Protein AF-A0A530QL10-F1 (afdb_monomer_lite)

pLDDT: mean 88.04, std 6.87, range [60.62, 96.88]

Radius of gyration: 17.85 Å; chains: 1; bounding box: 30×38×48 Å

Sequence (88 aa):
MRLYLLAEATGQLRSDSSRVYITDGGHIDNIGLYQLLKRRCKLIIVVDAEADAGMNFGAFTDVQRFARIDLGVRISLDWRPVRDAALA

Structure (mmCIF, N/CA/C/O backbone):
data_AF-A0A530QL10-F1
#
_entry.id   AF-A0A530QL10-F1
#
loop_
_atom_site.group_PDB
_atom_site.id
_atom_site.type_symbol
_atom_site.label_atom_id
_atom_site.label_alt_id
_atom_site.label_comp_id
_atom_site.label_asym_id
_atom_site.label_entity_id
_atom_site.label_seq_id
_atom_site.pdbx_PDB_ins_code
_atom_site.Cartn_x
_atom_site.Cartn_y
_atom_site.Cartn_z
_atom_site.occupancy
_atom_site.B_iso_or_equiv
_atom_site.auth_seq_id
_atom_site.auth_comp_id
_atom_site.auth_asym_id
_atom_site.auth_atom_id
_atom_site.pdbx_PDB_model_num
ATOM 1 N N . MET A 1 1 ? -3.826 26.192 22.000 1.00 60.62 1 MET A N 1
ATOM 2 C CA . MET A 1 1 ? -2.965 25.754 20.876 1.00 60.62 1 MET A CA 1
ATOM 3 C C . MET A 1 1 ? -1.675 25.098 21.371 1.00 60.62 1 MET A C 1
ATOM 5 O O . MET A 1 1 ? -1.476 23.936 21.068 1.00 60.62 1 MET A O 1
ATOM 9 N N . ARG A 1 2 ? -0.861 25.758 22.214 1.00 72.06 2 ARG A N 1
ATOM 10 C CA . ARG A 1 2 ? 0.389 25.190 22.781 1.00 72.06 2 ARG A CA 1
ATOM 11 C C . ARG A 1 2 ? 0.238 23.847 23.518 1.00 72.06 2 ARG A C 1
ATOM 13 O O . ARG A 1 2 ? 1.033 22.951 23.290 1.00 72.06 2 ARG A O 1
ATOM 20 N N . LEU A 1 3 ? -0.797 23.688 24.347 1.00 77.50 3 LEU A N 1
ATOM 21 C CA . LEU A 1 3 ? -1.054 22.427 25.070 1.00 77.50 3 LEU A CA 1
ATOM 22 C C . LEU A 1 3 ? -1.426 21.258 24.141 1.00 77.50 3 LEU A C 1
ATOM 24 O O . LEU A 1 3 ? -1.126 20.115 24.452 1.00 77.50 3 LEU A O 1
ATOM 28 N N . TYR A 1 4 ? -2.044 21.548 22.992 1.00 79.75 4 TYR A N 1
ATOM 29 C CA . TYR A 1 4 ? -2.422 20.532 22.007 1.00 79.75 4 TYR A CA 1
ATOM 30 C C . TYR A 1 4 ? -1.189 19.957 21.296 1.00 79.75 4 TYR A C 1
ATOM 32 O O . TYR A 1 4 ? -1.070 18.747 21.181 1.00 79.75 4 TYR A O 1
ATOM 40 N N . LEU A 1 5 ? -0.234 20.813 20.914 1.00 82.38 5 LEU A N 1
ATOM 41 C CA . LEU A 1 5 ? 1.028 20.386 20.292 1.00 82.38 5 LEU A CA 1
ATOM 42 C C . LEU A 1 5 ? 1.909 19.566 21.249 1.00 82.38 5 LEU A C 1
ATOM 44 O O . LEU A 1 5 ? 2.602 18.651 20.824 1.00 82.38 5 LEU A O 1
ATOM 48 N N . LEU A 1 6 ? 1.871 19.865 22.553 1.00 83.00 6 LEU A N 1
ATOM 49 C CA . LEU A 1 6 ? 2.549 19.044 23.562 1.00 83.00 6 LEU A CA 1
ATOM 50 C C . LEU A 1 6 ? 1.887 17.666 23.709 1.00 83.00 6 LEU A C 1
ATOM 52 O O . LEU A 1 6 ? 2.589 16.664 23.822 1.00 83.00 6 LEU A O 1
ATOM 56 N N . ALA A 1 7 ? 0.552 17.604 23.678 1.00 83.06 7 ALA A N 1
ATOM 57 C CA . ALA A 1 7 ? -0.182 16.338 23.679 1.00 83.06 7 ALA A CA 1
ATOM 58 C C . ALA A 1 7 ? 0.081 15.511 22.404 1.00 83.06 7 ALA A C 1
ATOM 60 O O . ALA A 1 7 ? 0.235 14.297 22.488 1.00 83.06 7 ALA A O 1
ATOM 61 N N . GLU A 1 8 ? 0.199 16.163 21.244 1.00 83.31 8 GLU A N 1
ATOM 62 C CA . GLU A 1 8 ? 0.622 15.545 19.981 1.00 83.31 8 GLU A CA 1
ATOM 63 C C . GLU A 1 8 ? 2.037 14.960 20.085 1.00 83.31 8 GLU A C 1
ATOM 65 O O . GLU A 1 8 ? 2.224 13.769 19.851 1.00 83.31 8 GLU A O 1
ATOM 70 N N . ALA A 1 9 ? 3.014 15.751 20.539 1.00 85.94 9 ALA A N 1
ATOM 71 C CA . ALA A 1 9 ? 4.402 15.305 20.687 1.00 85.94 9 ALA A CA 1
ATOM 72 C C . ALA A 1 9 ? 4.575 14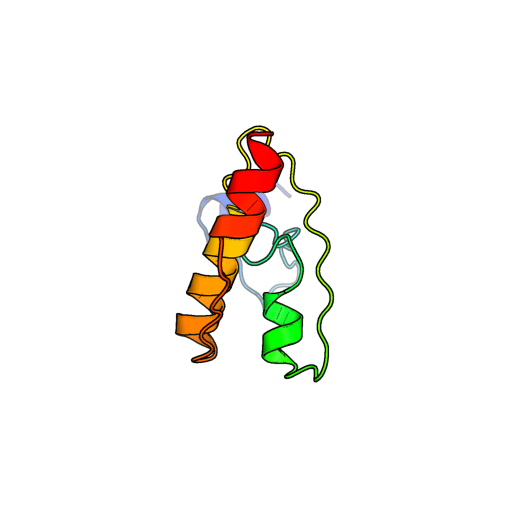.147 21.690 1.00 85.94 9 ALA A C 1
ATOM 74 O O . ALA A 1 9 ? 5.532 13.383 21.599 1.00 85.94 9 ALA A O 1
ATOM 75 N N . THR A 1 10 ? 3.657 14.015 22.652 1.00 89.88 10 THR A N 1
ATOM 76 C CA . THR A 1 10 ? 3.658 12.953 23.674 1.00 89.88 10 THR A CA 1
ATOM 77 C C . THR A 1 10 ? 2.731 11.781 23.339 1.00 89.88 10 THR A C 1
ATOM 79 O O . THR A 1 10 ? 2.593 10.866 24.149 1.00 89.88 10 THR A O 1
ATOM 82 N N . GLY A 1 11 ? 2.097 11.783 22.159 1.00 81.81 11 GLY A N 1
ATOM 83 C CA . GLY A 1 11 ? 1.222 10.701 21.699 1.00 81.81 11 GLY A CA 1
ATOM 84 C C . GLY A 1 11 ? -0.095 10.570 22.472 1.00 81.81 11 GLY A C 1
ATOM 85 O O . GLY A 1 11 ? -0.741 9.529 22.407 1.00 81.81 11 GLY A O 1
ATOM 86 N N . GLN A 1 12 ? -0.521 11.604 23.203 1.00 84.06 12 GLN A N 1
ATOM 87 C CA . GLN A 1 12 ? -1.733 11.585 24.036 1.00 84.06 12 GLN A CA 1
ATOM 88 C C . GLN A 1 12 ? -2.998 12.054 23.299 1.00 84.06 12 GLN A C 1
ATOM 90 O O . GLN A 1 12 ? -3.956 12.532 23.912 1.00 84.06 12 GLN A O 1
ATOM 95 N N . LEU A 1 13 ? -3.015 11.935 21.971 1.00 84.81 13 LEU A N 1
ATOM 96 C CA . LEU A 1 13 ? -4.177 12.283 21.161 1.00 84.81 13 LEU A CA 1
ATOM 97 C C . LEU A 1 13 ? -5.278 11.230 21.320 1.00 84.81 13 LEU A C 1
ATOM 99 O O . LEU A 1 13 ? -5.023 10.027 21.308 1.00 84.81 13 LEU A O 1
ATOM 103 N N . ARG A 1 14 ? -6.522 11.698 21.458 1.00 80.44 14 ARG A N 1
ATOM 104 C CA . ARG A 1 14 ? -7.706 10.853 21.641 1.00 80.44 14 ARG A CA 1
ATOM 105 C C . ARG A 1 14 ? -8.755 11.138 20.575 1.00 80.44 14 ARG A C 1
ATOM 107 O O . ARG A 1 14 ? -9.009 12.298 20.244 1.00 80.44 14 ARG A O 1
ATOM 114 N N . SER A 1 15 ? -9.403 10.080 20.098 1.00 81.81 15 SER A N 1
ATOM 115 C CA . SER A 1 15 ? -10.471 10.139 19.093 1.00 81.81 15 SER A CA 1
ATOM 116 C C . SER A 1 15 ? -11.797 10.700 19.620 1.00 81.81 15 SER A C 1
ATOM 118 O O . SER A 1 15 ? -12.625 11.123 18.822 1.00 81.81 15 SER A O 1
ATOM 120 N N . ASP A 1 16 ? -11.996 10.743 20.940 1.00 83.81 16 ASP A N 1
ATOM 121 C CA . ASP A 1 16 ? -13.206 11.246 21.607 1.00 83.81 16 ASP A CA 1
ATOM 122 C C . ASP A 1 16 ? -13.064 12.678 22.153 1.00 83.81 16 ASP A C 1
ATOM 124 O O . ASP A 1 16 ? -13.903 13.156 22.916 1.00 83.81 16 ASP A O 1
ATOM 128 N N . SER A 1 17 ? -11.992 13.379 21.778 1.00 84.69 17 SER A N 1
ATOM 129 C CA . SER A 1 17 ? -11.760 14.756 22.208 1.00 84.69 17 SER A CA 1
ATOM 130 C C . SER A 1 17 ? -12.472 15.774 21.307 1.00 84.69 17 SER A C 1
ATOM 132 O O . SER A 1 17 ? -12.869 15.480 20.182 1.00 84.69 17 SER A O 1
ATOM 134 N N . SER A 1 18 ? -12.591 17.023 21.770 1.00 85.50 18 SER A N 1
ATOM 135 C CA . SER A 1 18 ? -13.188 18.114 20.981 1.00 85.50 18 SER A CA 1
ATOM 136 C C . SER A 1 18 ? -12.367 18.518 19.746 1.00 85.50 18 SER A C 1
ATOM 138 O O . SER A 1 18 ? -12.807 19.373 18.977 1.00 85.50 18 SER A O 1
ATOM 140 N N . ARG A 1 19 ? -11.166 17.949 19.561 1.00 82.50 19 ARG A N 1
ATOM 141 C CA . ARG A 1 19 ? -10.264 18.211 18.432 1.00 82.50 19 ARG A CA 1
ATOM 142 C C . ARG A 1 19 ? -9.585 16.921 17.991 1.00 82.50 19 ARG A C 1
ATOM 144 O O . ARG A 1 19 ? -8.770 16.376 18.724 1.00 82.50 19 ARG A O 1
ATOM 151 N N . VAL A 1 20 ? -9.864 16.477 16.773 1.00 85.00 20 VAL A N 1
ATOM 152 C CA . VAL A 1 20 ? -9.255 15.268 16.210 1.00 85.00 20 VAL A CA 1
ATOM 153 C C . VAL A 1 20 ? -8.133 15.656 15.251 1.00 85.00 20 VAL A C 1
ATOM 155 O O . VAL A 1 20 ? -8.301 16.552 14.424 1.00 85.00 20 VAL A O 1
ATOM 158 N N . TYR A 1 21 ? -6.992 14.979 15.373 1.00 83.06 21 TYR A N 1
ATOM 159 C CA . TYR A 1 21 ? -5.885 15.094 14.430 1.00 83.06 21 TYR A CA 1
ATOM 160 C C . TYR A 1 21 ? -6.151 14.189 13.227 1.00 83.06 21 TYR A C 1
ATOM 162 O O . TYR A 1 21 ? -6.324 12.981 13.389 1.00 83.06 21 TYR A O 1
ATOM 170 N N . ILE A 1 22 ? -6.208 14.778 12.036 1.00 83.50 22 ILE A N 1
ATOM 171 C CA . ILE A 1 22 ? -6.448 14.063 10.783 1.00 83.50 22 ILE A CA 1
ATOM 172 C C . ILE A 1 22 ? -5.180 14.182 9.945 1.00 83.50 22 ILE A C 1
ATOM 174 O O . ILE A 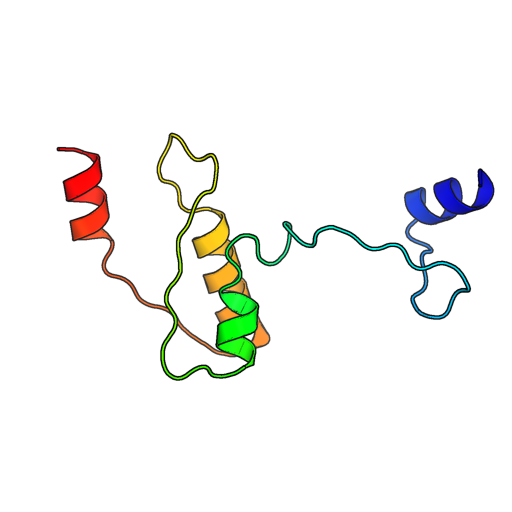1 22 ? -4.763 15.292 9.616 1.00 83.50 22 ILE A O 1
ATOM 178 N N . THR A 1 23 ? -4.575 13.041 9.619 1.00 84.12 23 THR A N 1
ATOM 179 C CA . THR A 1 23 ? -3.483 12.957 8.645 1.00 84.12 23 THR A CA 1
ATOM 180 C C . THR A 1 23 ? -4.041 12.681 7.255 1.00 84.12 23 THR A C 1
ATOM 182 O O . THR A 1 23 ? -5.164 12.201 7.104 1.00 84.12 23 THR A O 1
ATOM 185 N N . ASP A 1 24 ? -3.237 12.966 6.235 1.00 81.44 24 ASP A N 1
ATOM 186 C CA . ASP A 1 24 ? -3.509 12.574 4.848 1.00 81.44 24 ASP A CA 1
ATOM 187 C C . ASP A 1 24 ? -3.610 11.048 4.660 1.00 81.44 24 ASP A C 1
ATOM 189 O O . ASP A 1 24 ? -4.229 10.580 3.709 1.00 81.44 24 ASP A O 1
ATOM 193 N N . GLY A 1 25 ? -3.050 10.267 5.589 1.00 77.81 25 GLY A N 1
ATOM 194 C CA . GLY A 1 25 ? -3.126 8.809 5.597 1.00 77.81 25 GLY A CA 1
ATOM 195 C C . GLY A 1 25 ? -2.153 8.125 4.634 1.00 77.81 25 GLY A C 1
ATOM 196 O O . GLY A 1 25 ? -2.200 6.899 4.520 1.00 77.81 25 GLY A O 1
ATOM 197 N N . GLY A 1 26 ? -1.238 8.875 4.005 1.00 77.50 26 GLY A N 1
ATOM 198 C CA . GLY A 1 26 ? -0.294 8.348 3.007 1.00 77.50 26 GLY A CA 1
ATOM 199 C C . GLY A 1 26 ? 0.627 7.242 3.539 1.00 77.50 26 GLY A C 1
ATOM 200 O O . GLY A 1 26 ? 1.103 6.409 2.781 1.00 77.50 26 GLY A O 1
ATOM 201 N N . HIS A 1 27 ? 0.803 7.163 4.862 1.00 74.00 27 HIS A N 1
ATOM 202 C CA . HIS A 1 27 ? 1.568 6.111 5.541 1.00 74.00 27 HIS A CA 1
ATOM 203 C C . HIS A 1 27 ? 0.882 4.730 5.559 1.00 74.00 27 HIS A C 1
ATOM 205 O O . HIS A 1 27 ? 1.504 3.753 5.972 1.00 74.00 27 HIS A O 1
ATOM 211 N N . ILE A 1 28 ? -0.403 4.643 5.198 1.00 76.12 28 ILE A N 1
ATOM 212 C CA . ILE A 1 28 ? -1.157 3.380 5.164 1.00 76.12 28 ILE A CA 1
ATOM 213 C C . ILE A 1 28 ? -1.438 2.955 3.721 1.00 76.12 28 ILE A C 1
ATOM 215 O O . ILE A 1 28 ? -1.224 1.796 3.374 1.00 76.12 28 ILE A O 1
ATOM 219 N N . ASP A 1 29 ? -1.959 3.862 2.894 1.00 82.81 29 ASP A N 1
ATOM 220 C CA . ASP A 1 29 ? -2.360 3.559 1.518 1.00 82.81 29 ASP A CA 1
ATOM 221 C C . ASP A 1 29 ? -2.298 4.829 0.664 1.00 82.81 29 ASP A C 1
ATOM 223 O O . ASP A 1 29 ? -3.204 5.660 0.725 1.00 82.81 29 ASP A O 1
ATOM 227 N N . ASN A 1 30 ? -1.232 4.976 -0.123 1.00 88.31 30 ASN A N 1
ATOM 228 C CA . ASN A 1 30 ? -1.050 6.137 -0.999 1.00 88.31 30 ASN A CA 1
ATOM 229 C C . ASN A 1 30 ? -1.641 5.938 -2.411 1.00 88.31 30 ASN A C 1
ATOM 231 O O . ASN A 1 30 ? -1.831 6.900 -3.148 1.00 88.31 30 ASN A O 1
ATOM 235 N N . ILE A 1 31 ? -1.987 4.698 -2.780 1.00 92.81 31 ILE A N 1
ATOM 236 C CA . ILE A 1 31 ? -2.527 4.340 -4.109 1.00 92.81 31 ILE A CA 1
ATOM 237 C C . ILE A 1 31 ? -4.033 4.016 -4.082 1.00 92.81 31 ILE A C 1
ATOM 239 O O . ILE A 1 31 ? -4.640 3.737 -5.116 1.00 92.81 31 ILE A O 1
ATOM 243 N N . GLY A 1 32 ? -4.655 4.025 -2.899 1.00 91.25 32 GLY A N 1
ATOM 244 C CA . GLY A 1 32 ? -6.088 3.786 -2.691 1.00 91.25 32 GLY A CA 1
ATOM 245 C C . GLY A 1 32 ? -6.531 2.325 -2.853 1.00 91.25 32 GLY A C 1
ATOM 246 O O . GLY A 1 32 ? -7.730 2.027 -2.814 1.00 91.25 32 GLY A O 1
ATOM 247 N N . LEU A 1 33 ? -5.594 1.396 -3.049 1.00 94.94 33 LEU A N 1
ATOM 248 C CA . LEU A 1 33 ? -5.886 -0.008 -3.336 1.00 94.94 33 LEU A CA 1
ATOM 249 C C . LEU A 1 33 ? -6.428 -0.741 -2.100 1.00 94.94 33 LEU A C 1
ATOM 251 O O . LEU A 1 33 ? -7.361 -1.541 -2.220 1.00 94.94 33 LEU A O 1
ATOM 255 N N . TYR A 1 34 ? -5.903 -0.458 -0.907 1.00 94.62 34 TYR A N 1
ATOM 256 C CA . TYR A 1 34 ? -6.299 -1.159 0.317 1.00 94.62 34 TYR A CA 1
ATOM 257 C C . TYR A 1 34 ? -7.791 -0.959 0.617 1.00 94.62 34 TYR A C 1
ATOM 259 O O . TYR A 1 34 ? -8.508 -1.916 0.929 1.00 94.62 34 TYR A O 1
ATOM 267 N N . GLN A 1 35 ? -8.299 0.267 0.461 1.00 93.56 35 GLN A N 1
ATOM 268 C CA . GLN A 1 35 ? -9.715 0.561 0.715 1.00 93.56 35 GLN A CA 1
ATOM 269 C C . GLN A 1 35 ? -10.648 -0.132 -0.288 1.00 93.56 35 GLN A C 1
ATOM 271 O O . GLN A 1 35 ? -11.731 -0.590 0.088 1.00 93.56 35 GLN A O 1
ATOM 276 N N . LEU A 1 36 ? -10.234 -0.258 -1.552 1.00 95.88 36 LEU A N 1
ATOM 277 C CA . LEU A 1 36 ? -11.004 -0.960 -2.585 1.00 95.88 36 LEU A CA 1
ATOM 278 C C . LEU A 1 36 ? -11.042 -2.474 -2.333 1.00 95.88 36 LEU A C 1
ATOM 280 O O . LEU A 1 36 ? -12.101 -3.098 -2.462 1.00 95.88 36 LEU A O 1
ATOM 284 N N . LEU A 1 37 ? -9.926 -3.054 -1.879 1.00 95.62 37 LEU A N 1
ATOM 285 C CA . LEU A 1 37 ? -9.865 -4.451 -1.438 1.00 95.62 37 LEU A CA 1
ATOM 286 C C . LEU A 1 37 ? -10.773 -4.700 -0.231 1.00 95.62 37 LEU A C 1
ATOM 288 O O . LEU A 1 37 ? -11.563 -5.646 -0.237 1.00 95.62 37 LEU A O 1
ATOM 292 N N . LYS A 1 38 ? -10.734 -3.818 0.774 1.00 95.12 38 LYS A N 1
ATOM 293 C CA . LYS A 1 38 ? -11.598 -3.896 1.963 1.00 95.12 38 LYS A CA 1
ATOM 294 C C . LYS A 1 38 ? -13.086 -3.868 1.600 1.00 95.12 38 LYS A C 1
ATOM 296 O O . LYS A 1 38 ? -13.885 -4.569 2.218 1.00 95.12 38 LYS A O 1
ATOM 301 N N . ARG A 1 39 ? -13.460 -3.099 0.571 1.00 96.31 39 ARG A N 1
ATOM 302 C CA . ARG A 1 39 ? -14.831 -3.027 0.030 1.00 96.31 39 ARG A CA 1
ATOM 303 C C . ARG A 1 39 ? -15.202 -4.197 -0.885 1.00 96.31 39 ARG A C 1
ATOM 305 O O . ARG A 1 39 ? -16.361 -4.288 -1.282 1.00 96.31 39 ARG A O 1
ATOM 312 N N . ARG A 1 40 ? -14.259 -5.094 -1.198 1.00 95.81 40 ARG A N 1
ATOM 313 C CA . ARG A 1 40 ? -14.441 -6.250 -2.093 1.00 95.81 40 ARG A CA 1
ATOM 314 C C . ARG A 1 40 ? -14.978 -5.847 -3.473 1.00 95.81 40 ARG A C 1
ATOM 316 O O . ARG A 1 40 ? -15.892 -6.477 -4.008 1.00 95.81 40 ARG A O 1
ATOM 323 N N . CYS A 1 41 ? -14.427 -4.774 -4.042 1.00 96.88 41 CYS A N 1
ATOM 324 C CA . CYS A 1 41 ? -14.755 -4.336 -5.398 1.00 96.88 41 CYS A CA 1
ATOM 325 C C . CYS A 1 41 ? -14.469 -5.454 -6.419 1.00 96.88 41 CYS A C 1
ATOM 327 O O . CYS A 1 41 ? -13.432 -6.108 -6.354 1.00 96.88 41 CYS A O 1
ATOM 329 N N . LYS A 1 42 ? -15.387 -5.672 -7.373 1.00 96.50 42 LYS A N 1
ATOM 330 C CA . LYS A 1 42 ? -15.258 -6.734 -8.396 1.00 96.50 42 LYS A CA 1
ATOM 331 C C . LYS A 1 42 ? -14.167 -6.447 -9.430 1.00 96.50 42 LYS A C 1
ATOM 333 O O . LYS A 1 42 ? -13.559 -7.374 -9.947 1.00 96.50 42 LYS A O 1
ATOM 338 N N . LEU A 1 43 ? -13.969 -5.171 -9.745 1.00 96.19 43 LEU A N 1
ATOM 339 C CA . LEU A 1 43 ? -12.946 -4.672 -10.651 1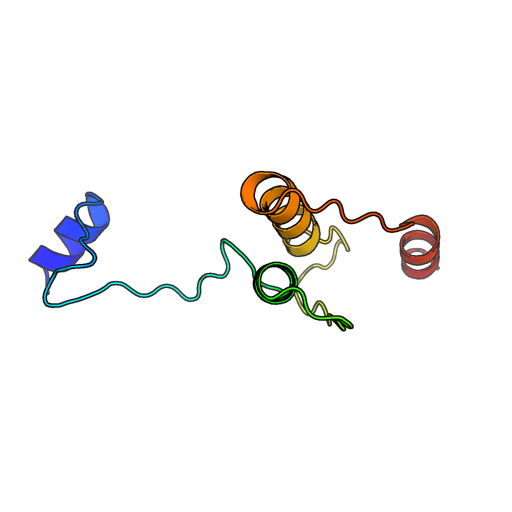.00 96.19 43 LEU A CA 1
ATOM 340 C C . LEU A 1 43 ? -12.272 -3.485 -9.974 1.00 96.19 43 LEU A C 1
ATOM 342 O O . LEU A 1 43 ? -12.952 -2.619 -9.420 1.00 96.19 43 LEU A O 1
ATOM 346 N N . ILE A 1 44 ? -10.946 -3.473 -10.013 1.00 95.88 44 ILE A N 1
ATOM 347 C CA . ILE A 1 44 ? -10.110 -2.429 -9.438 1.00 95.88 44 ILE A CA 1
ATOM 348 C C . ILE A 1 44 ? -9.126 -2.013 -10.527 1.00 95.88 44 ILE A C 1
ATOM 350 O O . ILE A 1 44 ? -8.434 -2.860 -11.088 1.00 95.88 44 ILE A O 1
ATOM 354 N N . ILE A 1 45 ? -9.085 -0.718 -10.823 1.00 94.88 45 ILE A N 1
ATOM 355 C CA . ILE A 1 45 ? -8.089 -0.106 -11.701 1.00 94.88 45 ILE A CA 1
ATOM 356 C C . ILE A 1 45 ? -7.306 0.863 -10.825 1.00 94.88 45 ILE A C 1
ATOM 358 O O . ILE A 1 45 ? -7.904 1.746 -10.211 1.00 94.88 45 ILE A O 1
ATOM 362 N N . VAL A 1 46 ? -5.994 0.667 -10.741 1.00 93.38 46 VAL A N 1
ATOM 363 C CA . VAL A 1 46 ? -5.087 1.511 -9.958 1.00 93.38 46 VAL A CA 1
ATOM 364 C C . VAL A 1 46 ? -4.131 2.198 -10.917 1.00 93.38 46 VAL A C 1
ATOM 366 O O . VAL A 1 46 ? -3.597 1.555 -11.819 1.00 93.38 46 VAL A O 1
ATOM 369 N N . VAL A 1 47 ? -3.926 3.495 -10.711 1.00 91.50 47 VAL A N 1
ATOM 370 C CA . VAL A 1 47 ? -2.891 4.278 -11.384 1.00 91.50 47 VAL A CA 1
ATOM 371 C C . VAL A 1 47 ? -1.939 4.748 -10.298 1.00 91.50 47 VAL A C 1
ATOM 373 O O . VAL A 1 47 ? -2.317 5.578 -9.474 1.00 91.50 47 VAL A O 1
ATOM 376 N N . ASP A 1 48 ? -0.742 4.171 -10.272 1.00 90.06 48 ASP A N 1
ATOM 377 C CA . ASP A 1 48 ? 0.320 4.609 -9.372 1.00 90.06 48 ASP A CA 1
ATOM 378 C C . ASP A 1 48 ? 1.014 5.834 -9.981 1.00 90.06 48 ASP A C 1
ATOM 380 O O . ASP A 1 48 ? 1.494 5.787 -11.115 1.00 90.06 48 ASP A O 1
ATOM 384 N N . ALA A 1 49 ? 0.990 6.943 -9.246 1.00 88.69 49 ALA A N 1
ATOM 385 C CA . ALA A 1 49 ? 1.565 8.226 -9.637 1.00 88.69 49 ALA A CA 1
ATOM 386 C C . ALA A 1 49 ? 2.560 8.741 -8.583 1.00 88.69 49 ALA A C 1
ATOM 388 O O . ALA A 1 49 ? 2.793 9.949 -8.486 1.00 88.69 49 ALA A O 1
ATOM 389 N N . GLU A 1 50 ? 3.115 7.844 -7.762 1.00 88.31 50 GLU A N 1
ATOM 390 C CA . GLU A 1 50 ? 4.157 8.204 -6.808 1.00 88.31 50 GLU A CA 1
ATOM 391 C C . GLU A 1 50 ? 5.425 8.721 -7.501 1.00 88.31 50 GLU A C 1
ATOM 393 O O . GLU A 1 50 ? 5.784 8.337 -8.616 1.00 88.31 50 GLU A O 1
ATOM 398 N N . ALA A 1 51 ? 6.140 9.602 -6.801 1.00 88.81 51 ALA A N 1
ATOM 399 C CA . ALA A 1 51 ? 7.447 10.074 -7.230 1.00 88.81 51 ALA A CA 1
ATOM 400 C C . ALA A 1 51 ? 8.509 8.996 -6.956 1.00 88.81 51 ALA A C 1
ATOM 402 O O . ALA A 1 51 ? 9.211 9.042 -5.948 1.00 88.81 51 ALA A O 1
ATOM 403 N N . ASP A 1 52 ? 8.626 8.032 -7.867 1.00 87.19 52 ASP A N 1
ATOM 404 C CA . ASP A 1 52 ? 9.543 6.898 -7.750 1.00 87.19 52 ASP A CA 1
ATOM 405 C C . ASP A 1 52 ? 10.389 6.724 -9.017 1.00 87.19 52 ASP A C 1
ATOM 407 O O . ASP A 1 52 ? 10.065 5.964 -9.927 1.00 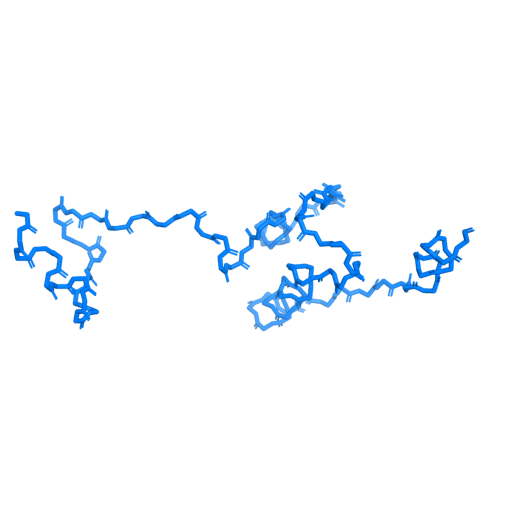87.19 52 ASP A O 1
ATOM 411 N N . ALA A 1 53 ? 11.523 7.427 -9.072 1.00 84.38 53 ALA A N 1
ATOM 412 C CA . ALA A 1 53 ? 12.450 7.330 -10.201 1.00 84.38 53 ALA A CA 1
ATOM 413 C C . ALA A 1 53 ? 13.070 5.927 -10.360 1.00 84.38 53 ALA A C 1
ATOM 415 O O . ALA A 1 53 ? 13.606 5.614 -11.420 1.00 84.38 53 ALA A O 1
ATOM 416 N N . GLY A 1 54 ? 13.035 5.104 -9.305 1.00 83.69 54 GLY A N 1
ATOM 417 C CA . GLY A 1 54 ? 13.626 3.769 -9.294 1.00 83.69 54 GLY A CA 1
ATOM 418 C C . GLY A 1 54 ? 12.655 2.644 -9.643 1.00 83.69 54 GLY A C 1
ATOM 419 O O . GLY A 1 54 ? 13.108 1.506 -9.736 1.00 83.69 54 GLY A O 1
ATOM 420 N N . MET A 1 55 ? 11.359 2.932 -9.834 1.00 84.31 55 MET A N 1
ATOM 421 C CA . MET A 1 55 ? 10.326 1.912 -10.079 1.00 84.31 55 MET A CA 1
ATOM 422 C C . MET A 1 55 ? 10.360 0.791 -9.018 1.00 84.31 55 MET A C 1
ATOM 424 O O . MET A 1 55 ? 10.284 -0.400 -9.321 1.00 84.31 55 MET A O 1
ATOM 428 N N . ASN A 1 56 ? 10.534 1.185 -7.757 1.00 85.88 56 ASN A N 1
ATOM 429 C CA . ASN A 1 56 ? 10.538 0.323 -6.580 1.00 85.88 56 ASN A CA 1
ATOM 430 C C . ASN A 1 56 ? 9.124 -0.107 -6.163 1.00 85.88 56 ASN A C 1
ATOM 432 O O . ASN A 1 56 ? 8.980 -1.138 -5.506 1.00 85.88 56 ASN A O 1
ATOM 436 N N . PHE A 1 57 ? 8.095 0.673 -6.517 1.00 89.00 57 PHE A N 1
ATOM 437 C CA . PHE A 1 57 ? 6.689 0.405 -6.190 1.00 89.00 57 PHE A CA 1
ATOM 438 C C . PHE A 1 57 ? 6.465 0.197 -4.679 1.00 89.00 57 PHE A C 1
ATOM 440 O O . PHE A 1 57 ? 5.883 -0.801 -4.227 1.00 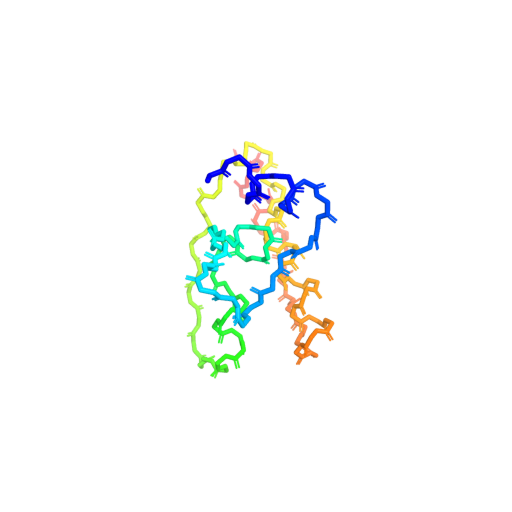89.00 57 PHE A O 1
ATOM 447 N N . GLY A 1 58 ? 6.969 1.146 -3.883 1.00 90.50 58 GLY A N 1
ATOM 448 C CA . GLY A 1 58 ? 6.924 1.107 -2.419 1.00 90.50 58 GLY A CA 1
ATOM 449 C C . GLY A 1 58 ? 5.499 1.006 -1.877 1.00 90.50 58 GLY A C 1
ATOM 450 O O . GLY A 1 58 ? 5.180 0.032 -1.188 1.00 90.50 58 GLY A O 1
ATOM 451 N N . ALA A 1 59 ? 4.612 1.930 -2.268 1.00 91.44 59 ALA A N 1
ATOM 452 C CA . ALA A 1 59 ? 3.224 1.913 -1.806 1.00 91.44 59 ALA A CA 1
ATOM 453 C C . ALA A 1 59 ? 2.474 0.634 -2.190 1.00 91.44 59 ALA A C 1
ATOM 455 O O . ALA A 1 59 ? 1.682 0.116 -1.399 1.00 91.44 59 ALA A O 1
ATOM 456 N N . PHE A 1 60 ? 2.743 0.070 -3.371 1.00 92.75 60 PHE A N 1
ATOM 457 C CA . PHE A 1 60 ? 2.151 -1.208 -3.755 1.00 92.75 60 PHE A CA 1
ATOM 458 C C . PHE A 1 60 ? 2.584 -2.342 -2.812 1.00 92.75 60 PHE A C 1
ATOM 460 O O . PHE A 1 60 ? 1.757 -3.150 -2.377 1.00 92.75 60 PHE A O 1
ATOM 467 N N . THR A 1 61 ? 3.872 -2.395 -2.464 1.00 92.44 61 THR A N 1
ATOM 468 C CA . THR A 1 61 ? 4.421 -3.405 -1.549 1.00 92.44 61 THR A CA 1
ATOM 469 C C . THR A 1 61 ? 3.820 -3.281 -0.147 1.00 92.44 61 THR A C 1
ATOM 471 O O . THR A 1 61 ? 3.457 -4.297 0.463 1.00 92.44 61 THR A O 1
ATOM 474 N N . ASP A 1 62 ? 3.647 -2.052 0.340 1.00 93.31 62 ASP A N 1
ATOM 475 C CA . ASP A 1 62 ? 3.010 -1.775 1.627 1.00 93.31 62 ASP A CA 1
ATOM 476 C C . ASP A 1 62 ? 1.543 -2.214 1.635 1.00 93.31 62 ASP A C 1
ATOM 478 O O . ASP A 1 62 ? 1.127 -2.977 2.514 1.00 93.31 62 ASP A O 1
ATOM 482 N N . VAL A 1 63 ? 0.771 -1.860 0.602 1.00 94.44 63 VAL A N 1
ATOM 483 C CA . VAL A 1 63 ? -0.620 -2.315 0.472 1.00 94.44 63 VAL A CA 1
ATOM 484 C C . VAL A 1 63 ? -0.704 -3.836 0.385 1.00 94.44 63 VAL A C 1
ATOM 486 O O . VAL A 1 63 ? -1.557 -4.436 1.040 1.00 94.44 63 VAL A O 1
ATOM 489 N N . GLN A 1 64 ? 0.184 -4.497 -0.363 1.00 94.38 64 GLN A N 1
ATOM 490 C CA . GLN A 1 64 ? 0.219 -5.959 -0.432 1.00 94.38 64 GLN A CA 1
ATOM 491 C C . GLN A 1 64 ? 0.450 -6.580 0.955 1.00 94.38 64 GLN A C 1
ATOM 493 O O . GLN A 1 64 ? -0.165 -7.596 1.301 1.00 94.38 64 GLN A O 1
ATOM 498 N N . ARG A 1 65 ? 1.320 -5.974 1.773 1.00 94.62 65 ARG A N 1
ATOM 499 C CA . ARG A 1 65 ? 1.577 -6.414 3.146 1.00 94.62 65 ARG A CA 1
ATOM 500 C C . ARG A 1 65 ? 0.347 -6.222 4.031 1.00 94.62 65 ARG A C 1
ATOM 502 O O . ARG A 1 65 ? -0.052 -7.185 4.690 1.00 94.62 65 ARG A O 1
ATOM 509 N N . PHE A 1 66 ? -0.255 -5.034 4.040 1.00 94.69 66 PHE A N 1
ATOM 510 C CA . PHE A 1 66 ? -1.428 -4.740 4.870 1.00 94.69 66 PHE A CA 1
ATOM 511 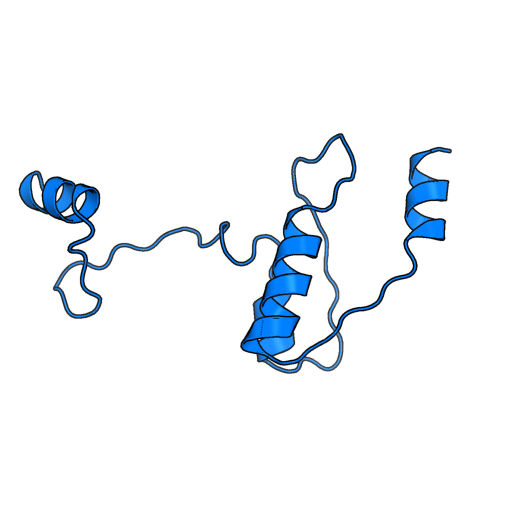C C . PHE A 1 66 ? -2.649 -5.555 4.449 1.00 94.69 66 PHE A C 1
ATOM 513 O O . PHE A 1 66 ? -3.310 -6.152 5.294 1.00 94.69 66 PHE A O 1
ATOM 520 N N . ALA A 1 67 ? -2.906 -5.689 3.147 1.00 95.44 67 ALA A N 1
ATOM 521 C CA . ALA A 1 67 ? -3.987 -6.522 2.628 1.00 95.44 67 ALA A CA 1
ATOM 522 C C . ALA A 1 67 ? -3.853 -7.982 3.092 1.00 95.44 67 ALA A C 1
ATOM 524 O O . ALA A 1 67 ? -4.848 -8.620 3.443 1.00 95.44 67 ALA A O 1
ATOM 525 N N . ARG A 1 68 ? -2.622 -8.504 3.162 1.00 96.44 68 ARG A N 1
ATOM 526 C CA . ARG A 1 68 ? -2.366 -9.857 3.663 1.00 96.44 68 ARG A CA 1
ATOM 527 C C . ARG A 1 68 ? -2.605 -9.985 5.165 1.00 96.44 68 ARG A C 1
ATOM 529 O O . ARG A 1 68 ? -3.178 -10.988 5.578 1.00 96.44 68 ARG A O 1
ATOM 536 N N . ILE A 1 69 ? -2.128 -9.028 5.960 1.00 96.06 69 ILE A N 1
ATOM 537 C CA . ILE A 1 69 ? -2.222 -9.076 7.428 1.00 96.06 69 ILE A CA 1
ATOM 538 C C . ILE A 1 69 ? -3.667 -8.843 7.882 1.00 96.06 69 ILE A C 1
ATOM 540 O O . ILE A 1 69 ? -4.191 -9.635 8.659 1.00 96.06 69 ILE A O 1
ATOM 544 N N . ASP A 1 70 ? -4.319 -7.809 7.356 1.00 95.75 70 ASP A N 1
ATOM 545 C CA . ASP A 1 70 ? -5.599 -7.331 7.884 1.00 95.75 70 ASP A CA 1
ATOM 546 C C . ASP A 1 70 ? -6.802 -7.992 7.210 1.00 95.75 70 ASP A C 1
ATOM 548 O O . ASP A 1 70 ? -7.830 -8.227 7.844 1.00 95.75 70 ASP A O 1
ATOM 552 N N . LEU A 1 71 ? -6.700 -8.260 5.903 1.00 96.06 71 LEU A N 1
ATOM 553 C CA . LEU A 1 71 ? -7.820 -8.739 5.086 1.00 96.06 71 LEU A CA 1
ATOM 554 C C . LEU A 1 71 ? -7.659 -10.205 4.663 1.00 96.06 71 LEU A C 1
ATOM 556 O O . LEU A 1 71 ? -8.581 -10.774 4.078 1.00 96.06 71 LEU A O 1
ATOM 560 N N . GLY A 1 72 ? -6.494 -10.814 4.910 1.00 96.62 72 GLY A N 1
ATOM 561 C CA . GLY A 1 72 ? -6.159 -12.153 4.416 1.00 96.62 72 GLY A CA 1
ATOM 562 C C . GLY A 1 72 ? -6.041 -12.236 2.889 1.00 96.62 72 GLY A C 1
ATOM 563 O O . GLY A 1 72 ? -6.048 -13.333 2.330 1.00 96.62 72 GLY A O 1
ATOM 564 N N . VAL A 1 73 ? -5.941 -11.099 2.195 1.00 96.31 73 VAL A N 1
ATOM 565 C CA . VAL A 1 73 ? -5.889 -11.033 0.731 1.00 96.31 73 VAL A CA 1
ATOM 566 C C . VAL A 1 73 ? -4.446 -11.165 0.257 1.00 96.31 73 VAL A C 1
ATOM 568 O O . VAL A 1 73 ? -3.550 -10.473 0.735 1.00 96.31 73 VAL A O 1
ATOM 571 N N . ARG A 1 74 ? -4.210 -12.049 -0.716 1.00 95.50 74 ARG A N 1
ATOM 572 C CA . ARG A 1 74 ? -2.917 -12.178 -1.397 1.00 95.50 74 ARG A CA 1
ATOM 573 C C . ARG A 1 74 ? -3.035 -11.643 -2.814 1.00 95.50 74 ARG A C 1
ATOM 575 O O . ARG A 1 74 ? -3.860 -12.121 -3.585 1.00 95.50 74 ARG A O 1
ATOM 582 N N . ILE A 1 75 ? -2.184 -10.680 -3.137 1.00 93.94 75 ILE A N 1
ATOM 583 C CA . ILE A 1 75 ? -2.048 -10.119 -4.479 1.00 93.94 75 ILE A CA 1
ATOM 584 C C . ILE A 1 75 ? -0.812 -10.763 -5.104 1.00 93.94 75 ILE A C 1
ATOM 586 O O . ILE A 1 75 ? 0.229 -10.859 -4.454 1.00 93.94 75 ILE A O 1
ATOM 590 N N . SER A 1 76 ? -0.942 -11.266 -6.328 1.00 91.12 76 SER A N 1
ATOM 591 C CA . SER A 1 76 ? 0.158 -11.861 -7.084 1.00 91.12 76 SER A CA 1
ATOM 592 C C . SER A 1 76 ? 0.167 -11.241 -8.472 1.00 91.12 76 SER A C 1
ATOM 594 O O . SER A 1 76 ? -0.826 -11.315 -9.192 1.00 91.12 76 SER A O 1
ATOM 596 N N . LEU A 1 77 ? 1.282 -10.598 -8.808 1.00 87.56 77 LEU A N 1
ATOM 597 C CA . LEU A 1 77 ? 1.549 -9.984 -10.103 1.00 87.56 77 LEU A CA 1
ATOM 598 C C . LEU A 1 77 ? 2.838 -10.585 -10.654 1.00 87.56 77 LEU A C 1
ATOM 600 O O . LEU A 1 77 ? 3.797 -10.799 -9.909 1.00 87.56 77 LEU A O 1
ATOM 604 N N . ASP A 1 78 ? 2.860 -10.855 -11.956 1.00 89.94 78 ASP A N 1
ATOM 605 C CA . ASP A 1 78 ? 4.104 -11.179 -12.642 1.00 89.94 78 ASP A CA 1
ATOM 606 C C . ASP A 1 78 ? 4.838 -9.878 -12.971 1.00 89.94 78 ASP A C 1
ATOM 608 O O . ASP A 1 78 ? 4.391 -9.099 -13.810 1.00 89.94 78 ASP A O 1
ATOM 612 N N . TRP A 1 79 ? 5.958 -9.635 -12.294 1.00 87.56 79 TRP A N 1
ATOM 613 C CA . TRP A 1 79 ? 6.751 -8.415 -12.461 1.00 87.56 79 TRP A CA 1
ATOM 614 C C . TRP A 1 79 ? 7.664 -8.443 -13.683 1.00 87.56 79 TRP A C 1
ATOM 616 O O . TRP A 1 79 ? 8.182 -7.397 -14.070 1.00 87.56 79 TRP A O 1
ATOM 626 N N . ARG A 1 80 ? 7.881 -9.615 -14.299 1.00 89.94 80 ARG A N 1
ATOM 627 C CA . ARG A 1 80 ? 8.816 -9.752 -15.427 1.00 89.94 80 ARG A CA 1
ATOM 628 C C . ARG A 1 80 ? 8.467 -8.805 -16.581 1.00 89.94 80 ARG A C 1
ATOM 630 O O . ARG A 1 80 ? 9.348 -8.041 -16.959 1.00 89.94 80 ARG A O 1
ATOM 637 N N . PRO A 1 81 ? 7.209 -8.732 -17.062 1.00 90.25 81 PRO A N 1
ATOM 638 C CA . PRO A 1 81 ? 6.862 -7.828 -18.157 1.00 90.25 81 PRO A CA 1
ATOM 639 C C . PRO A 1 81 ? 7.063 -6.349 -17.807 1.00 90.25 81 PRO A C 1
ATOM 641 O O . PRO A 1 81 ? 7.486 -5.574 -18.656 1.00 90.25 81 PRO A O 1
ATOM 644 N N . VAL A 1 82 ? 6.784 -5.956 -16.557 1.00 86.69 82 VAL A N 1
ATOM 645 C CA . VAL A 1 82 ? 6.935 -4.563 -16.099 1.00 86.69 82 VAL A CA 1
ATOM 646 C C . VAL A 1 82 ? 8.409 -4.174 -16.049 1.00 86.69 82 VAL A C 1
ATOM 648 O O . VAL A 1 82 ? 8.791 -3.123 -16.554 1.00 86.69 82 VAL A O 1
ATOM 651 N N . ARG A 1 83 ? 9.247 -5.043 -15.476 1.00 84.75 83 ARG A N 1
ATOM 652 C CA . ARG A 1 83 ? 10.693 -4.832 -15.406 1.00 84.75 83 ARG A CA 1
ATOM 653 C C . ARG A 1 83 ? 11.311 -4.769 -16.799 1.00 84.75 83 ARG A C 1
ATOM 655 O O . ARG A 1 83 ? 12.118 -3.886 -17.062 1.00 84.75 83 ARG A O 1
ATOM 662 N N . ASP A 1 84 ? 10.946 -5.701 -17.673 1.00 90.06 84 ASP A N 1
ATOM 663 C CA . ASP A 1 84 ? 11.522 -5.784 -19.012 1.00 90.06 84 ASP A CA 1
ATOM 664 C C . ASP A 1 84 ? 11.130 -4.552 -19.856 1.00 90.06 84 ASP A C 1
ATOM 666 O O . ASP A 1 84 ? 11.963 -4.041 -20.596 1.00 90.06 84 ASP A O 1
ATOM 670 N N . ALA A 1 85 ? 9.916 -4.010 -19.683 1.00 86.94 85 ALA A N 1
ATOM 671 C CA . ALA A 1 85 ? 9.492 -2.757 -20.314 1.00 86.94 85 ALA A CA 1
ATOM 672 C C . ALA A 1 85 ? 10.179 -1.504 -19.737 1.00 86.94 85 ALA A C 1
ATOM 674 O O . ALA A 1 85 ? 10.368 -0.537 -20.464 1.00 86.94 85 ALA A O 1
ATOM 675 N N . ALA A 1 86 ? 10.543 -1.503 -18.451 1.00 80.88 86 ALA A N 1
ATOM 676 C CA . ALA A 1 86 ? 11.225 -0.374 -17.811 1.00 80.88 86 ALA A CA 1
ATOM 677 C C . ALA A 1 86 ? 12.727 -0.290 -18.148 1.00 80.88 86 ALA A C 1
ATOM 679 O O . ALA A 1 86 ? 13.325 0.773 -18.006 1.00 80.88 86 ALA A O 1
ATOM 680 N N . LEU A 1 87 ? 13.343 -1.409 -18.548 1.00 82.00 87 LEU A N 1
ATOM 681 C CA . LEU A 1 87 ? 14.761 -1.497 -18.925 1.00 82.00 87 LEU A CA 1
ATOM 682 C C . LEU A 1 87 ? 15.013 -1.354 -20.437 1.00 82.00 87 LEU A C 1
ATOM 684 O O . LEU A 1 87 ? 16.178 -1.319 -20.841 1.00 82.00 87 LEU A O 1
ATOM 688 N N . ALA A 1 88 ? 13.954 -1.341 -21.250 1.00 77.06 88 ALA A N 1
ATOM 689 C CA . ALA A 1 88 ? 14.006 -1.171 -22.703 1.00 77.06 88 ALA A CA 1
ATOM 690 C C . ALA A 1 88 ? 14.097 0.311 -23.094 1.00 77.06 88 ALA A C 1
ATOM 692 O O . ALA A 1 88 ? 14.827 0.600 -24.070 1.00 77.06 88 ALA A O 1
#

Secondary structure (DSSP, 8-state):
-HHHHHHHHTT---TTSSS------TTT-SSSHHHHHHTT-SS---------TT---HHHHHHHHHHHHHS--------HHHHHHH--

Foldseek 3Di:
DVVVVVCVVVVVADPPDPDHDDDPCCVQAVFCVLVCVVVVPPDDDTDDPDPDPPPPPVRVVNSQVCCCPPVVDHDDDDCVVVVVVVVD